Protein AF-A0A7S4IGB3-F1 (afdb_monomer)

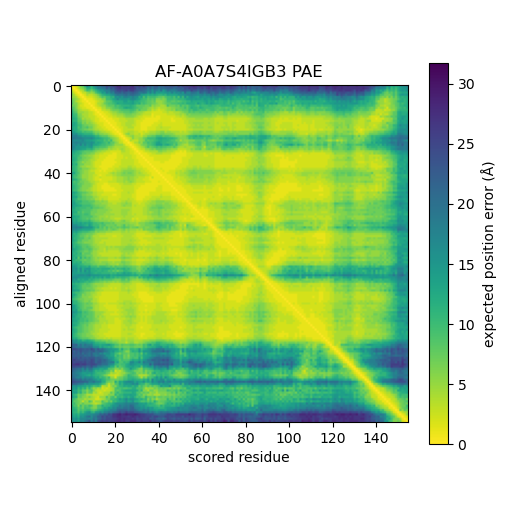Solvent-accessible surface area (backbone atoms only — not comparable to full-atom values): 8956 Å² total; per-residue (Å²): 135,89,78,86,82,80,51,76,89,63,42,51,54,38,29,28,40,34,38,34,33,35,59,85,70,53,78,73,78,63,48,39,39,34,43,33,45,23,76,33,47,96,52,44,68,34,19,36,45,33,48,33,40,61,79,25,86,40,68,70,65,38,73,73,56,77,48,52,59,25,80,97,40,53,93,52,44,48,76,48,77,44,78,50,80,48,101,89,49,72,29,18,30,26,36,29,32,40,61,34,85,55,81,79,79,76,59,39,50,60,51,47,29,70,51,20,44,51,50,44,74,78,41,78,52,59,66,95,76,39,57,45,42,75,73,42,69,81,41,83,43,79,45,76,46,69,89,79,66,49,98,83,70,58,118

Foldseek 3Di:
DDDPPDDLVQKWKWKWWKWWKWWPDWPDFTWIWMWIATCDTPLHLKIKIKTKGWFAQDQVVQVPDAFDFDPVQNVQKDWDKDWPDDPVDIMIMIMIMGIDSDGFDDFFPVSVCNTGVRSCVPGVDDRVPITIDTPDGIDIDMDIDHDDADPVRHD

Radius of gyration: 17.45 Å; Cα contacts (8 Å, |Δi|>4): 308; chains: 1; bounding box: 57×35×37 Å

Mean predicted aligned error: 7.9 Å

Secondary structure (DSSP, 8-state):
-------GGGPEEEEEEEEEEEES--SSSPPEEEEEEEEESTTTT-EEEEEEEEEESSHHHHHT---PPPGGGGGG-EEEEEEEEETTEEEEEEEEEEEESS-----BHHHHHHH-THHHHTT---GGG-BEEEEEEEEEEEEEE-----TT---

Structure (mmCIF, N/CA/C/O backbone):
data_AF-A0A7S4IGB3-F1
#
_entry.id   AF-A0A7S4IGB3-F1
#
loop_
_atom_site.group_PDB
_atom_site.id
_atom_site.type_symbol
_atom_site.label_atom_id
_atom_site.label_alt_id
_atom_site.label_comp_id
_atom_site.label_asym_id
_atom_site.label_entity_id
_atom_site.label_seq_id
_atom_site.pdbx_PDB_ins_code
_atom_site.Cartn_x
_atom_site.Cartn_y
_atom_site.Cartn_z
_atom_site.occupancy
_atom_site.B_iso_or_equiv
_atom_site.auth_seq_id
_atom_site.auth_comp_id
_atom_site.auth_asym_id
_atom_site.auth_atom_id
_atom_site.pdbx_PDB_model_num
ATOM 1 N N . ASP A 1 1 ? 35.517 10.811 -3.904 1.00 47.88 1 ASP A N 1
ATOM 2 C CA . ASP A 1 1 ? 34.320 11.414 -4.515 1.00 47.88 1 ASP A CA 1
ATOM 3 C C . ASP A 1 1 ? 33.560 10.373 -5.311 1.00 47.88 1 ASP A C 1
ATOM 5 O O . ASP A 1 1 ? 34.025 9.952 -6.362 1.00 47.88 1 ASP A O 1
ATOM 9 N N . TYR A 1 2 ? 32.433 9.899 -4.778 1.00 52.72 2 TYR A N 1
ATOM 10 C CA . TYR A 1 2 ? 31.533 9.010 -5.513 1.00 52.72 2 TYR A CA 1
ATOM 11 C C . TYR A 1 2 ? 30.583 9.876 -6.338 1.00 52.72 2 TYR A C 1
ATOM 13 O O . TYR A 1 2 ? 29.728 10.571 -5.787 1.00 52.72 2 TYR A O 1
ATOM 21 N N . HIS A 1 3 ? 30.749 9.869 -7.657 1.00 56.44 3 HIS A N 1
ATOM 22 C CA . HIS A 1 3 ? 29.820 10.533 -8.564 1.00 56.44 3 HIS A CA 1
ATOM 23 C C . HIS A 1 3 ? 28.732 9.541 -8.982 1.00 56.44 3 HIS A C 1
ATOM 25 O O . HIS A 1 3 ? 28.979 8.634 -9.773 1.00 56.44 3 HIS A O 1
ATOM 31 N N . PHE A 1 4 ? 27.514 9.728 -8.469 1.00 62.56 4 PHE A N 1
ATOM 32 C CA . PHE A 1 4 ? 26.323 9.045 -8.977 1.00 62.56 4 PHE A CA 1
ATOM 33 C C . PHE A 1 4 ? 25.964 9.622 -10.350 1.00 62.56 4 PHE A C 1
ATOM 35 O O . PHE A 1 4 ? 25.257 10.623 -10.446 1.00 62.56 4 PHE A O 1
ATOM 42 N N . ASN A 1 5 ? 26.478 9.015 -11.418 1.00 73.38 5 ASN A N 1
ATOM 43 C CA . ASN A 1 5 ? 26.132 9.397 -12.784 1.00 73.38 5 ASN A CA 1
ATOM 44 C C . ASN A 1 5 ? 24.960 8.537 -13.279 1.00 73.38 5 ASN A C 1
ATOM 46 O O . ASN A 1 5 ? 25.170 7.540 -13.961 1.00 73.38 5 ASN A O 1
ATOM 50 N N . ILE A 1 6 ? 23.739 8.890 -12.868 1.00 70.50 6 ILE A N 1
ATOM 51 C CA . ILE A 1 6 ? 22.507 8.210 -13.298 1.00 70.50 6 ILE A CA 1
ATOM 52 C C . ILE A 1 6 ? 22.089 8.781 -14.652 1.00 70.50 6 ILE A C 1
ATOM 54 O O . ILE A 1 6 ? 21.845 9.986 -14.765 1.00 70.50 6 ILE A O 1
ATOM 58 N N . LYS A 1 7 ? 21.970 7.929 -15.670 1.00 78.75 7 LYS A N 1
ATOM 59 C CA . LYS A 1 7 ? 21.478 8.314 -16.994 1.00 78.75 7 LYS A CA 1
ATOM 60 C C . LYS A 1 7 ? 20.007 7.926 -17.177 1.00 78.75 7 LYS A C 1
ATOM 62 O O . LYS A 1 7 ? 19.516 7.037 -16.484 1.00 78.75 7 LYS A O 1
ATOM 67 N N . PRO A 1 8 ? 19.292 8.529 -18.148 1.00 74.75 8 PRO A N 1
ATOM 68 C CA . PRO A 1 8 ? 17.913 8.145 -18.458 1.00 74.75 8 PRO A CA 1
ATOM 69 C C . PRO A 1 8 ? 17.744 6.656 -18.789 1.00 74.75 8 PRO A C 1
ATOM 71 O O . PRO A 1 8 ? 16.754 6.058 -18.389 1.00 74.75 8 PRO A O 1
ATOM 74 N N . GLU A 1 9 ? 18.720 6.050 -19.472 1.00 79.62 9 GLU A N 1
ATOM 75 C CA . GLU A 1 9 ? 18.732 4.614 -19.802 1.00 79.62 9 GLU A CA 1
ATOM 76 C C . GLU A 1 9 ? 18.818 3.691 -18.576 1.00 79.62 9 GLU A C 1
ATOM 78 O O . GLU A 1 9 ? 18.402 2.537 -18.653 1.00 79.62 9 GLU A O 1
ATOM 83 N N . ASP A 1 10 ? 19.284 4.208 -17.438 1.00 75.94 10 ASP A N 1
ATOM 84 C CA . ASP A 1 10 ? 19.310 3.480 -16.171 1.00 75.94 10 ASP A CA 1
ATOM 85 C C . ASP A 1 10 ? 17.963 3.568 -15.428 1.00 75.94 10 ASP A C 1
ATOM 87 O O . ASP A 1 10 ? 17.733 2.871 -14.435 1.00 75.94 10 ASP A O 1
ATOM 91 N N . MET A 1 11 ? 17.056 4.444 -15.874 1.00 79.88 11 MET A N 1
ATOM 92 C CA . MET A 1 11 ? 15.780 4.674 -15.211 1.00 79.88 11 MET A CA 1
ATOM 93 C C . MET A 1 11 ? 14.704 3.714 -15.710 1.00 79.88 11 MET A C 1
ATOM 95 O O . MET A 1 11 ? 14.467 3.545 -16.904 1.00 79.88 11 MET A O 1
ATOM 99 N N . VAL A 1 12 ? 13.962 3.149 -14.764 1.00 83.69 12 VAL A N 1
ATOM 100 C CA . VAL A 1 12 ? 12.707 2.453 -15.035 1.00 83.69 12 VAL A CA 1
ATOM 101 C C . VAL A 1 12 ? 11.565 3.451 -14.910 1.00 83.69 12 VAL A C 1
ATOM 103 O O . VAL A 1 12 ? 11.402 4.085 -13.863 1.00 83.69 12 VAL A O 1
ATOM 106 N N . GLU A 1 13 ? 10.775 3.566 -15.974 1.00 86.00 13 GLU A N 1
ATOM 107 C CA . GLU A 1 13 ? 9.604 4.436 -16.047 1.00 86.00 13 GLU A CA 1
ATOM 108 C C . GLU A 1 13 ? 8.301 3.664 -15.847 1.00 86.00 13 GLU A C 1
ATOM 110 O O .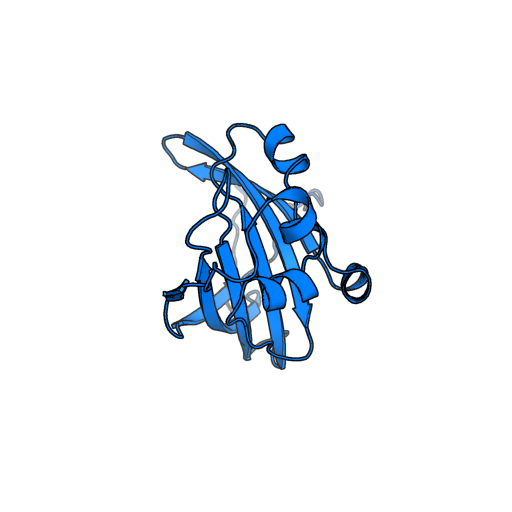 GLU A 1 13 ? 8.103 2.577 -16.401 1.00 86.00 13 GLU A O 1
ATOM 115 N N . GLU A 1 14 ? 7.373 4.268 -15.111 1.00 91.38 14 GLU A N 1
ATOM 116 C CA . GLU A 1 14 ? 6.026 3.746 -14.922 1.00 91.38 14 GLU A CA 1
ATOM 117 C C . GLU A 1 14 ? 4.980 4.857 -14.931 1.00 91.38 14 GLU A C 1
ATOM 119 O O . GLU A 1 14 ? 5.204 5.960 -14.423 1.00 91.38 14 GLU A O 1
ATOM 124 N N . GLY A 1 15 ? 3.811 4.523 -15.474 1.00 91.50 15 GLY A N 1
ATOM 125 C CA . GLY A 1 15 ? 2.621 5.365 -15.451 1.00 91.50 15 GLY A CA 1
ATOM 126 C C . GLY A 1 15 ? 1.486 4.646 -14.736 1.00 91.50 15 GLY A C 1
ATOM 127 O O . GLY A 1 15 ? 1.261 3.459 -14.984 1.00 91.50 15 GLY A O 1
ATOM 128 N N . TYR A 1 16 ? 0.780 5.340 -13.845 1.00 93.62 16 TYR A N 1
ATOM 129 C CA . TYR A 1 16 ? -0.355 4.759 -13.126 1.00 93.62 16 TYR A CA 1
ATOM 130 C C . TYR A 1 16 ? -1.422 5.784 -12.746 1.00 93.62 16 TYR A C 1
ATOM 132 O O . TYR A 1 16 ? -1.144 6.967 -12.542 1.00 93.62 16 TYR A O 1
ATOM 140 N N . HIS A 1 17 ? -2.646 5.292 -12.597 1.00 92.56 17 HIS A N 1
ATOM 141 C CA . HIS A 1 17 ? -3.774 6.016 -12.022 1.00 92.56 17 HIS A CA 1
ATOM 142 C C . HIS A 1 17 ? -3.799 5.781 -10.518 1.00 92.56 17 HIS A C 1
ATOM 144 O O . HIS A 1 17 ? -3.744 4.635 -10.076 1.00 92.56 17 HIS A O 1
ATOM 150 N N . ARG A 1 18 ? -3.831 6.848 -9.712 1.00 92.19 18 ARG A N 1
ATOM 151 C CA . ARG A 1 18 ? -3.820 6.733 -8.247 1.00 92.19 18 ARG A CA 1
ATOM 152 C C . ARG A 1 18 ? -5.124 7.194 -7.623 1.00 92.19 18 ARG A C 1
ATOM 154 O O . ARG A 1 18 ? -5.519 8.350 -7.773 1.00 92.19 18 ARG A O 1
ATOM 161 N N . TYR A 1 19 ? -5.670 6.350 -6.758 1.00 91.38 19 TYR A N 1
ATOM 162 C CA . TYR A 1 19 ? -6.822 6.656 -5.918 1.00 91.38 19 TYR A CA 1
ATOM 163 C C . TYR A 1 19 ? -6.427 6.545 -4.448 1.00 91.38 19 TYR A C 1
ATOM 165 O O . TYR A 1 19 ? -5.725 5.614 -4.055 1.00 91.38 19 TYR A O 1
ATOM 173 N N . SER A 1 20 ? -6.835 7.516 -3.631 1.00 91.44 20 SER A N 1
ATOM 174 C CA . SER A 1 20 ? -6.568 7.503 -2.188 1.00 91.44 20 SER A CA 1
ATOM 175 C C . SER A 1 20 ? -7.870 7.576 -1.419 1.00 91.44 20 SER A C 1
ATOM 177 O O . SER A 1 20 ? -8.785 8.318 -1.779 1.00 91.44 20 SER A O 1
ATOM 179 N N . TYR A 1 21 ? -7.915 6.828 -0.334 1.00 89.25 21 TYR A N 1
ATOM 180 C CA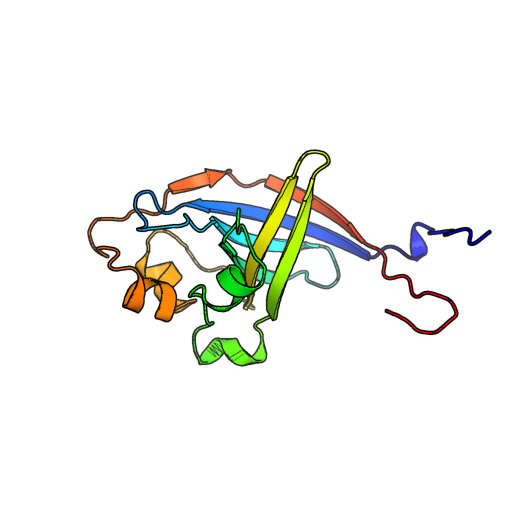 . TYR A 1 21 ? -9.100 6.575 0.450 1.00 89.25 21 TYR A CA 1
ATOM 181 C C . TYR A 1 21 ? -8.758 6.702 1.931 1.00 89.25 21 TYR A C 1
ATOM 183 O O . TYR A 1 21 ? -7.691 6.275 2.380 1.00 89.25 21 TYR A O 1
ATOM 191 N N . SER A 1 22 ? -9.681 7.275 2.694 1.00 83.69 22 SER A N 1
ATOM 192 C CA . SER A 1 22 ? -9.597 7.325 4.151 1.00 83.69 22 SER A CA 1
ATOM 193 C C . SER A 1 22 ? -10.869 6.807 4.774 1.00 83.69 22 SER A C 1
ATOM 195 O O . SER A 1 22 ? -11.967 7.045 4.267 1.00 83.69 22 SER A O 1
ATOM 197 N N . ILE A 1 23 ? -10.717 6.195 5.934 1.00 78.19 23 ILE A N 1
ATOM 198 C CA . ILE A 1 23 ? -11.843 5.778 6.754 1.00 78.19 23 ILE A CA 1
ATOM 199 C C . ILE A 1 23 ? -12.172 6.930 7.684 1.00 78.19 23 ILE A C 1
ATOM 201 O O . ILE A 1 23 ? -11.301 7.414 8.391 1.00 78.19 23 ILE A O 1
ATOM 205 N N . SER A 1 24 ? -13.417 7.399 7.660 1.00 68.94 24 SER A N 1
ATOM 206 C CA . SER A 1 24 ? -13.817 8.616 8.379 1.00 68.94 24 SER A CA 1
ATOM 207 C C . SER A 1 24 ? -13.768 8.467 9.904 1.00 68.94 24 SER A C 1
ATOM 209 O O . SER A 1 24 ? -13.638 9.463 10.611 1.00 68.94 24 SER A O 1
ATOM 211 N N . LYS A 1 25 ? -13.882 7.236 10.416 1.00 72.00 25 LYS A N 1
ATOM 212 C CA . LYS A 1 25 ? -13.812 6.912 11.844 1.00 72.00 25 LYS A CA 1
ATOM 213 C C . LYS A 1 25 ? -13.018 5.622 12.039 1.00 72.00 25 LYS A C 1
ATOM 215 O O . LYS A 1 25 ? -13.548 4.536 11.826 1.00 72.00 25 LYS A O 1
ATOM 220 N N . PHE A 1 26 ? -11.759 5.758 12.439 1.00 72.06 26 PHE A N 1
ATOM 221 C CA . PHE A 1 26 ? -10.895 4.649 12.835 1.00 72.06 26 PHE A CA 1
ATOM 222 C C . PHE A 1 26 ? -10.353 4.940 14.240 1.00 72.06 26 PHE A C 1
ATOM 224 O O . PHE A 1 26 ? -9.889 6.061 14.470 1.00 72.06 26 PHE A O 1
ATOM 231 N N . PRO A 1 27 ? -10.436 4.010 15.205 1.00 67.81 27 PRO A N 1
ATOM 232 C CA . PRO A 1 27 ? -9.822 4.233 16.503 1.00 67.81 27 PRO A CA 1
ATOM 233 C C . PRO A 1 27 ? -8.302 4.124 16.374 1.00 67.81 27 PRO A C 1
ATOM 235 O O . PRO A 1 27 ? -7.766 3.131 15.892 1.00 67.81 27 PRO A O 1
ATOM 238 N N . GLY A 1 28 ? -7.604 5.175 16.799 1.00 72.88 28 GLY A N 1
ATOM 239 C CA . GLY A 1 28 ? -6.148 5.259 16.710 1.00 72.88 28 GLY A CA 1
ATOM 240 C C . GLY A 1 28 ? -5.659 5.924 15.424 1.00 72.88 28 GLY A C 1
ATOM 241 O O . GLY A 1 28 ? -6.247 6.892 14.936 1.00 72.88 28 GLY A O 1
ATOM 242 N N . LYS A 1 29 ? -4.520 5.451 14.904 1.00 73.88 29 LYS A N 1
ATOM 243 C CA . LYS A 1 29 ? -3.855 6.070 13.750 1.00 73.88 29 LYS A CA 1
ATOM 244 C C . LYS A 1 29 ? -4.641 5.772 12.476 1.00 73.88 29 LYS A C 1
ATOM 246 O O . LYS A 1 29 ? -4.776 4.622 12.074 1.00 73.88 29 LYS A O 1
ATOM 251 N N . MET A 1 30 ? -5.151 6.827 11.842 1.00 79.50 30 MET A N 1
ATOM 252 C CA . MET A 1 30 ? -5.973 6.725 10.636 1.00 79.50 30 MET A CA 1
ATOM 253 C C . MET A 1 30 ? -5.143 6.166 9.472 1.00 79.50 30 MET A C 1
ATOM 255 O O . MET A 1 30 ? -4.167 6.806 9.058 1.00 79.50 30 MET A O 1
ATOM 259 N N . PRO A 1 31 ? -5.513 5.008 8.912 1.00 87.38 31 PRO A N 1
ATOM 260 C CA . PRO A 1 31 ? -4.827 4.469 7.755 1.00 87.38 31 PRO A CA 1
ATOM 261 C C . PRO A 1 31 ? -5.204 5.249 6.499 1.00 87.38 31 PRO A C 1
ATOM 263 O O . PRO A 1 31 ? -6.305 5.787 6.352 1.00 87.38 31 PRO A O 1
ATOM 266 N N . THR A 1 32 ? -4.283 5.253 5.547 1.00 89.88 32 THR A N 1
ATOM 267 C CA . THR A 1 32 ? -4.562 5.611 4.161 1.00 89.88 32 THR A CA 1
ATOM 268 C C . THR A 1 32 ? -4.594 4.337 3.338 1.00 89.88 32 THR A C 1
ATOM 270 O O . THR A 1 32 ? -3.605 3.603 3.316 1.00 89.88 32 THR A O 1
ATOM 273 N N . ILE A 1 33 ? -5.696 4.109 2.630 1.00 92.38 33 ILE A N 1
ATOM 274 C CA . ILE A 1 33 ? -5.760 3.082 1.592 1.00 92.38 33 ILE A CA 1
ATOM 275 C C . ILE A 1 33 ? -5.442 3.750 0.259 1.00 92.38 33 ILE A C 1
ATOM 277 O O . ILE A 1 33 ? -5.936 4.843 -0.037 1.00 92.38 33 ILE A O 1
ATOM 281 N N . ARG A 1 34 ? -4.588 3.128 -0.547 1.00 93.56 34 ARG A N 1
ATOM 282 C CA . ARG A 1 34 ? -4.208 3.661 -1.855 1.00 93.56 34 ARG A CA 1
ATOM 283 C C . ARG A 1 34 ? -4.255 2.569 -2.899 1.00 93.56 34 ARG A C 1
ATOM 285 O O . ARG A 1 34 ? -3.606 1.548 -2.740 1.00 93.56 34 ARG A O 1
ATOM 292 N N . LEU A 1 35 ? -4.954 2.843 -3.986 1.00 94.69 35 LEU A N 1
ATOM 293 C CA . LEU A 1 35 ? -5.010 1.983 -5.155 1.00 94.69 35 LEU A CA 1
ATOM 294 C C . LEU A 1 35 ? -4.181 2.616 -6.274 1.00 94.69 35 LEU A C 1
ATOM 296 O O . LEU A 1 35 ? -4.193 3.844 -6.437 1.00 94.69 35 LEU A O 1
ATOM 300 N N . ARG A 1 36 ? -3.418 1.796 -6.998 1.00 95.31 36 ARG A N 1
ATOM 301 C CA . ARG A 1 36 ? -2.666 2.216 -8.185 1.00 95.31 36 ARG A CA 1
ATOM 302 C C . ARG A 1 36 ? -2.888 1.231 -9.306 1.00 95.31 36 ARG A C 1
ATOM 304 O O . ARG A 1 36 ? -2.478 0.085 -9.161 1.00 95.31 36 ARG A O 1
ATOM 311 N N . ASP A 1 37 ? -3.442 1.716 -10.402 1.00 95.19 37 ASP A N 1
ATOM 312 C CA . ASP A 1 37 ? -3.617 0.942 -11.625 1.00 95.19 37 ASP A CA 1
ATOM 313 C C . ASP A 1 37 ? -2.517 1.324 -12.604 1.00 95.19 37 ASP A C 1
ATOM 315 O O . ASP A 1 37 ? -2.507 2.437 -13.142 1.00 95.19 37 ASP A O 1
ATOM 319 N N . PHE A 1 38 ? -1.549 0.428 -12.788 1.00 95.00 38 PHE A N 1
ATOM 320 C CA . PHE A 1 38 ? -0.408 0.674 -13.658 1.00 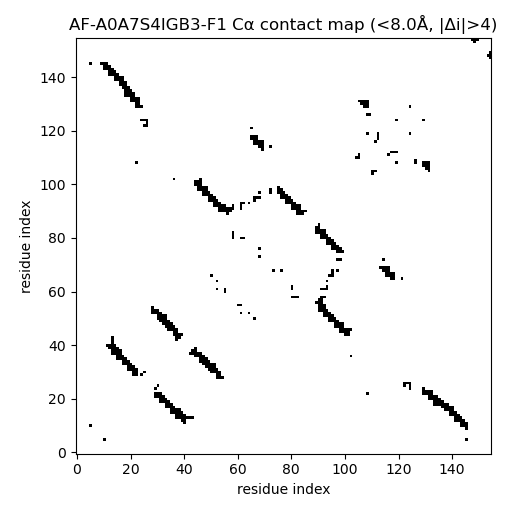95.00 38 PHE A CA 1
ATOM 321 C C . PHE A 1 38 ? -0.815 0.502 -15.120 1.00 95.00 38 PHE A C 1
ATOM 323 O O . PHE A 1 38 ? -1.154 -0.590 -15.574 1.00 95.00 38 PHE A O 1
ATOM 330 N N . SER A 1 39 ? -0.744 1.596 -15.875 1.00 94.12 39 SER A N 1
ATOM 331 C CA . SER A 1 39 ? -1.079 1.645 -17.300 1.00 94.12 39 SER A CA 1
ATOM 332 C C . SER A 1 39 ? 0.151 1.619 -18.209 1.00 94.12 39 SER A C 1
ATOM 334 O O . SER A 1 39 ? 0.023 1.379 -19.408 1.00 94.12 39 SER A O 1
ATOM 336 N N . ARG A 1 40 ? 1.354 1.840 -17.659 1.00 91.94 40 ARG A N 1
ATOM 337 C CA . ARG A 1 40 ? 2.626 1.817 -18.398 1.00 91.94 40 ARG A CA 1
ATOM 338 C C . ARG A 1 40 ? 3.778 1.316 -17.524 1.00 91.94 40 ARG A C 1
ATOM 340 O O . ARG A 1 40 ? 3.818 1.603 -16.330 1.00 91.94 40 ARG A O 1
ATOM 347 N N . GLY A 1 41 ? 4.756 0.667 -18.158 1.00 90.75 41 GLY A N 1
ATOM 348 C CA . GLY A 1 41 ? 6.005 0.215 -17.538 1.00 90.75 41 GLY A CA 1
ATOM 349 C C . GLY A 1 41 ? 6.006 -1.285 -17.251 1.00 90.75 41 GLY A C 1
ATOM 350 O O . GLY A 1 41 ? 5.125 -2.011 -17.704 1.00 90.75 41 GLY A O 1
ATOM 351 N N . HIS A 1 42 ? 6.992 -1.758 -16.489 1.00 89.94 42 HIS A N 1
ATOM 352 C CA . HIS A 1 42 ? 7.149 -3.189 -16.187 1.00 89.94 42 HIS A CA 1
ATOM 353 C C . HIS A 1 42 ? 5.997 -3.780 -15.356 1.00 89.94 42 HIS A C 1
ATOM 355 O O . HIS A 1 42 ? 5.792 -4.989 -15.379 1.00 89.94 42 HIS A O 1
ATOM 361 N N . ARG A 1 43 ? 5.235 -2.939 -14.642 1.00 92.56 43 ARG A N 1
ATOM 362 C CA . ARG A 1 43 ? 4.018 -3.329 -13.913 1.00 92.56 43 ARG A CA 1
ATOM 363 C C . ARG A 1 43 ? 2.722 -3.055 -14.673 1.00 92.56 43 ARG A C 1
ATOM 365 O O . ARG A 1 43 ? 1.662 -3.115 -14.065 1.00 92.56 43 ARG A O 1
ATOM 372 N N . ALA A 1 44 ? 2.765 -2.724 -15.965 1.00 94.00 44 ALA A N 1
ATOM 373 C CA . ALA A 1 44 ? 1.542 -2.480 -16.729 1.00 94.00 44 ALA A CA 1
ATOM 374 C C . ALA A 1 44 ? 0.571 -3.673 -16.623 1.00 94.00 44 ALA A C 1
ATOM 376 O O . ALA A 1 44 ? 0.974 -4.820 -16.804 1.00 94.00 44 ALA A O 1
ATOM 377 N N . GLY A 1 45 ? -0.697 -3.389 -16.318 1.00 94.62 45 GLY A N 1
ATOM 378 C CA . GLY A 1 45 ? -1.730 -4.404 -16.075 1.00 94.62 45 GLY A CA 1
ATOM 379 C C . GLY A 1 45 ? -1.813 -4.909 -14.630 1.00 94.62 45 GLY A C 1
ATOM 380 O O . GLY A 1 45 ? -2.718 -5.674 -14.323 1.00 94.62 45 GLY A O 1
ATOM 381 N N . ILE A 1 46 ? -0.918 -4.471 -13.740 1.00 96.75 46 ILE A N 1
ATOM 382 C CA . ILE A 1 46 ? -0.967 -4.788 -12.309 1.00 96.75 46 ILE A CA 1
ATOM 383 C C . ILE A 1 46 ? -1.668 -3.654 -11.562 1.00 96.75 46 ILE A C 1
ATOM 385 O O . ILE A 1 46 ? -1.402 -2.470 -11.795 1.00 96.75 46 ILE A O 1
ATOM 389 N N . THR A 1 47 ? -2.495 -4.020 -10.590 1.00 96.94 47 THR A N 1
ATOM 390 C CA . THR A 1 47 ? -3.015 -3.099 -9.584 1.00 96.94 47 THR A CA 1
ATOM 391 C C . THR A 1 47 ? -2.287 -3.312 -8.268 1.00 96.94 47 THR A C 1
ATOM 393 O O . THR A 1 47 ? -2.100 -4.438 -7.818 1.00 96.94 47 THR A O 1
ATOM 396 N N . THR A 1 48 ? -1.889 -2.234 -7.595 1.00 97.19 48 THR A N 1
ATOM 397 C CA . THR A 1 48 ? -1.419 -2.335 -6.207 1.00 97.19 48 THR A CA 1
ATOM 398 C C . THR A 1 48 ? -2.401 -1.700 -5.250 1.00 97.19 48 THR A C 1
ATOM 400 O O . THR A 1 48 ? -2.846 -0.577 -5.499 1.00 97.19 48 THR A O 1
ATOM 403 N N . VAL A 1 49 ? -2.652 -2.364 -4.123 1.00 96.62 49 VAL A N 1
ATOM 404 C CA . VAL A 1 49 ? -3.424 -1.803 -3.010 1.00 96.62 49 VAL A CA 1
ATOM 405 C C . VAL A 1 49 ? -2.519 -1.681 -1.792 1.00 96.62 49 VAL A C 1
ATOM 407 O O . VAL A 1 49 ? -2.024 -2.676 -1.269 1.00 96.62 49 VAL A O 1
ATOM 410 N N . ASP A 1 50 ? -2.270 -0.450 -1.354 1.00 95.31 50 ASP A N 1
ATOM 411 C CA . ASP A 1 50 ? -1.533 -0.147 -0.134 1.00 95.31 50 ASP A CA 1
ATOM 412 C C . ASP A 1 50 ? -2.495 0.099 1.035 1.00 95.31 50 ASP A C 1
ATOM 414 O O . ASP A 1 50 ? -3.409 0.917 0.915 1.00 95.31 50 ASP A O 1
ATOM 418 N N . LEU A 1 51 ? -2.200 -0.485 2.194 1.00 93.56 51 LEU A N 1
ATOM 419 C CA . LEU A 1 51 ? -2.681 -0.040 3.500 1.00 93.56 51 LEU A CA 1
ATOM 420 C C . LEU A 1 51 ? -1.503 0.600 4.242 1.00 93.56 51 LEU A C 1
ATOM 422 O O . LEU A 1 51 ? -0.541 -0.087 4.585 1.00 93.56 51 LEU A O 1
ATOM 426 N N . LYS A 1 52 ? -1.537 1.925 4.444 1.00 92.12 52 LYS A N 1
ATOM 427 C CA . LYS A 1 52 ? -0.427 2.680 5.048 1.00 92.12 52 LYS A CA 1
ATOM 428 C C . LYS A 1 52 ? -0.848 3.416 6.316 1.00 92.12 52 LYS A C 1
ATOM 430 O O . LYS A 1 52 ? -1.725 4.277 6.275 1.00 92.12 52 LYS A O 1
ATOM 435 N N . PHE A 1 53 ? -0.133 3.156 7.403 1.00 90.69 53 PHE A N 1
ATOM 436 C CA . PHE A 1 53 ? -0.187 3.902 8.657 1.00 90.69 53 PHE A CA 1
ATOM 437 C C . PHE A 1 53 ? 1.015 4.843 8.742 1.00 90.69 53 PHE A C 1
ATOM 439 O O . PHE A 1 53 ? 2.121 4.502 8.322 1.00 90.69 53 PHE A O 1
ATOM 446 N N . ARG A 1 54 ? 0.799 6.061 9.239 1.00 88.31 54 ARG A N 1
ATOM 447 C CA . ARG A 1 54 ? 1.808 7.132 9.291 1.00 88.31 54 ARG A CA 1
ATOM 448 C C . ARG A 1 54 ? 1.927 7.702 10.699 1.00 88.31 54 ARG A C 1
ATOM 450 O O . ARG A 1 54 ? 1.057 7.471 11.534 1.00 88.31 54 ARG A O 1
ATOM 457 N N . ASN A 1 55 ? 2.949 8.535 10.892 1.00 86.62 55 ASN A N 1
ATOM 458 C CA . ASN A 1 55 ? 3.175 9.335 12.096 1.00 86.62 55 ASN A CA 1
ATOM 459 C C . ASN A 1 55 ? 3.448 8.498 13.350 1.00 86.62 55 ASN A C 1
ATOM 461 O O . ASN A 1 55 ? 2.893 8.780 14.402 1.00 86.62 55 ASN A O 1
ATOM 465 N N . GLY A 1 56 ? 4.239 7.436 13.222 1.00 86.31 56 GLY A N 1
ATOM 466 C CA . GLY A 1 56 ? 4.745 6.628 14.334 1.00 86.31 56 GLY A CA 1
ATOM 467 C C . GLY A 1 56 ? 5.861 7.348 15.053 1.00 86.31 56 GLY A C 1
ATOM 468 O O . GLY A 1 56 ? 6.735 7.898 14.383 1.00 86.31 56 GLY A O 1
ATOM 469 N N . ASP A 1 57 ? 5.847 7.315 16.379 1.00 87.38 57 ASP A N 1
ATOM 470 C CA . ASP A 1 57 ? 6.900 7.953 17.171 1.00 87.38 57 ASP A CA 1
ATOM 471 C C . ASP A 1 57 ? 8.134 7.047 17.233 1.00 87.38 57 ASP A C 1
ATOM 473 O O . ASP A 1 57 ? 9.272 7.514 17.250 1.00 87.38 57 ASP A O 1
ATOM 477 N N . THR A 1 58 ? 7.920 5.727 17.191 1.00 89.31 58 THR A N 1
ATOM 478 C CA . THR A 1 58 ? 8.996 4.732 17.202 1.00 89.31 58 THR A CA 1
ATOM 479 C C . THR A 1 58 ? 8.811 3.673 16.119 1.00 89.31 58 THR A C 1
ATOM 481 O O . THR A 1 58 ? 7.701 3.396 15.662 1.00 89.31 58 THR A O 1
ATOM 484 N N . MET A 1 59 ? 9.919 3.043 15.726 1.00 90.06 59 MET A N 1
ATOM 485 C CA . MET A 1 59 ? 9.902 1.886 14.830 1.00 90.06 59 MET A CA 1
ATOM 486 C C . MET A 1 59 ? 9.126 0.710 15.438 1.00 90.06 59 MET A C 1
ATOM 488 O O . MET A 1 59 ? 8.353 0.064 14.739 1.00 90.06 59 MET A O 1
ATOM 492 N N . ALA A 1 60 ? 9.321 0.456 16.738 1.00 90.25 60 ALA A N 1
ATOM 493 C CA . ALA A 1 60 ? 8.669 -0.636 17.461 1.00 90.25 60 ALA A CA 1
ATOM 494 C C . ALA A 1 60 ? 7.142 -0.500 17.429 1.00 90.25 60 ALA A C 1
ATOM 496 O O . ALA A 1 60 ? 6.461 -1.446 17.055 1.00 90.25 60 ALA A O 1
ATOM 497 N N . GLU A 1 61 ? 6.619 0.706 17.679 1.00 88.00 61 GLU A N 1
ATOM 498 C CA . GLU A 1 61 ? 5.183 0.991 17.570 1.00 88.00 61 GLU A CA 1
ATOM 499 C C . GLU A 1 61 ? 4.621 0.592 16.197 1.00 88.00 61 GLU A C 1
ATOM 501 O O . GLU A 1 61 ? 3.522 0.057 16.102 1.00 88.00 61 GLU A O 1
ATOM 506 N N . MET A 1 62 ? 5.376 0.828 15.121 1.00 89.44 62 MET A N 1
ATOM 507 C CA . MET A 1 62 ? 4.937 0.501 13.766 1.00 89.44 62 MET A CA 1
ATOM 508 C C . MET A 1 62 ? 4.934 -1.008 13.484 1.00 89.44 62 MET A C 1
ATOM 510 O O . MET A 1 62 ? 4.116 -1.459 12.682 1.00 89.44 62 MET A O 1
ATOM 514 N N . PHE A 1 63 ? 5.776 -1.809 14.144 1.00 86.06 63 PHE A N 1
ATOM 515 C CA . PHE A 1 63 ? 5.771 -3.273 13.997 1.00 86.06 63 PHE A CA 1
ATOM 516 C C . PHE A 1 63 ? 4.540 -3.952 14.608 1.00 86.06 63 PHE A C 1
ATOM 518 O O . PHE A 1 63 ? 4.160 -5.025 14.139 1.00 86.06 63 PHE A O 1
ATOM 525 N N . ASP A 1 64 ? 3.870 -3.304 15.556 1.00 81.44 64 ASP A N 1
ATOM 526 C CA . ASP A 1 64 ? 2.685 -3.859 16.220 1.00 81.44 64 ASP A CA 1
ATOM 527 C C . ASP A 1 64 ? 1.365 -3.424 15.557 1.00 81.44 64 ASP A C 1
ATOM 529 O O . ASP A 1 64 ? 0.282 -3.849 15.958 1.00 81.44 64 ASP A O 1
ATOM 533 N N . ILE A 1 65 ? 1.423 -2.574 14.524 1.00 79.56 65 ILE A N 1
ATOM 534 C CA . ILE A 1 65 ? 0.224 -2.109 13.818 1.00 79.56 65 ILE A CA 1
ATOM 535 C C . ILE 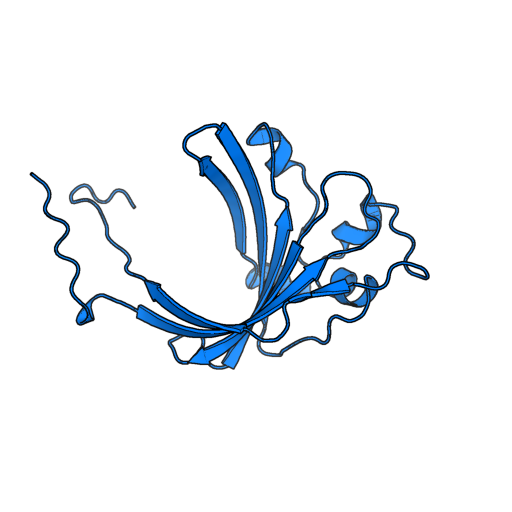A 1 65 ? -0.369 -3.210 12.930 1.00 79.56 65 ILE A C 1
ATOM 537 O O . ILE A 1 65 ? 0.321 -3.810 12.105 1.00 79.56 65 ILE A O 1
ATOM 541 N N . ILE A 1 66 ? -1.687 -3.382 13.043 1.00 80.56 66 ILE A N 1
ATOM 542 C CA . ILE A 1 66 ? -2.505 -4.284 12.226 1.00 80.56 66 ILE A CA 1
ATOM 543 C C . ILE A 1 66 ? -2.446 -3.939 10.733 1.00 80.56 66 ILE A C 1
ATOM 545 O O . ILE A 1 66 ? -2.352 -2.778 10.337 1.00 80.56 66 ILE A O 1
ATOM 549 N N . GLY A 1 67 ? -2.563 -4.949 9.878 1.00 81.50 67 GLY A N 1
ATOM 550 C CA . GLY A 1 67 ? -2.542 -4.745 8.426 1.00 81.50 67 GLY A CA 1
ATOM 551 C C . GLY A 1 67 ? -1.990 -5.924 7.645 1.00 81.50 67 GLY A C 1
ATOM 552 O O . GLY A 1 67 ? -1.439 -5.726 6.559 1.00 81.50 67 GLY A O 1
ATOM 553 N N . THR A 1 68 ? -2.093 -7.128 8.204 1.00 89.06 68 THR A N 1
ATOM 554 C CA . THR A 1 68 ? -1.692 -8.358 7.530 1.00 89.06 68 THR A CA 1
ATOM 555 C C . THR A 1 68 ? -2.574 -8.574 6.293 1.00 89.06 68 THR A C 1
ATOM 557 O O . THR A 1 68 ? -3.789 -8.354 6.363 1.00 89.06 68 THR A O 1
ATOM 560 N N . PRO A 1 69 ? -1.985 -8.961 5.147 1.00 93.94 69 PRO A N 1
ATOM 561 C CA . PRO A 1 69 ? -2.736 -9.390 3.970 1.00 93.94 69 PRO A CA 1
ATOM 562 C C . PRO A 1 69 ? -3.718 -10.519 4.292 1.00 93.94 69 PRO A C 1
ATOM 564 O O . PRO A 1 69 ? -3.452 -11.341 5.168 1.00 93.94 69 PRO A O 1
ATOM 567 N N . ALA A 1 70 ? -4.812 -10.615 3.538 1.00 93.69 70 ALA A N 1
ATOM 568 C CA . ALA A 1 70 ? -5.600 -11.843 3.506 1.00 93.69 70 ALA A CA 1
ATOM 569 C C . ALA A 1 70 ? -4.736 -13.024 3.029 1.00 93.69 70 ALA A C 1
ATOM 571 O O . ALA A 1 70 ? -3.800 -12.834 2.249 1.00 93.69 70 ALA A O 1
ATOM 572 N N . GLU A 1 71 ? -5.060 -14.234 3.490 1.00 95.00 71 GLU A N 1
ATOM 573 C CA . GLU A 1 71 ? -4.257 -15.447 3.276 1.00 95.00 71 GLU A CA 1
ATOM 574 C C . GLU A 1 71 ? -3.917 -15.673 1.797 1.00 95.00 71 GLU A C 1
ATOM 576 O O . GLU A 1 71 ? -2.761 -15.906 1.450 1.00 95.00 71 GLU A O 1
ATOM 581 N N . GLN A 1 72 ? -4.893 -15.474 0.908 1.00 94.69 72 GLN A N 1
ATOM 582 C CA . GLN A 1 72 ? -4.724 -15.637 -0.535 1.00 94.69 72 GLN A CA 1
ATOM 583 C C . GLN A 1 72 ? -3.767 -14.625 -1.194 1.00 94.69 72 GLN A C 1
ATOM 585 O O . GLN A 1 72 ? -3.420 -14.792 -2.359 1.00 94.69 72 GLN A O 1
ATOM 590 N N . TYR A 1 73 ? -3.349 -13.573 -0.484 1.00 95.31 73 TYR A N 1
ATOM 591 C CA . TYR A 1 73 ? -2.438 -12.546 -0.998 1.00 95.31 73 TYR A CA 1
ATOM 592 C C . TYR A 1 73 ? -1.058 -12.564 -0.339 1.00 95.31 73 TYR A C 1
ATOM 594 O O . TYR A 1 73 ? -0.220 -11.743 -0.715 1.00 95.31 73 TYR A O 1
ATOM 602 N N . LEU A 1 74 ? -0.793 -13.473 0.608 1.00 93.31 74 LEU A N 1
ATOM 603 C CA . LEU A 1 74 ? 0.470 -13.510 1.356 1.00 93.31 74 LEU A CA 1
ATOM 604 C C . LEU A 1 74 ? 1.701 -13.586 0.441 1.00 93.31 74 LEU A C 1
ATOM 606 O O . LEU A 1 74 ? 2.656 -12.844 0.660 1.00 93.31 74 LEU A O 1
ATOM 610 N N . ASP A 1 75 ? 1.639 -14.386 -0.626 1.00 93.12 75 ASP A N 1
ATOM 611 C CA . ASP A 1 75 ? 2.761 -14.595 -1.557 1.00 93.12 75 ASP A CA 1
ATOM 612 C C . ASP A 1 75 ? 3.049 -13.392 -2.463 1.00 93.12 75 ASP A C 1
ATOM 614 O O . ASP A 1 75 ? 4.134 -13.263 -3.030 1.00 93.12 75 ASP A O 1
ATOM 618 N N . THR A 1 76 ? 2.075 -12.497 -2.610 1.00 91.81 76 THR A N 1
ATOM 619 C CA . THR A 1 76 ? 2.200 -11.300 -3.455 1.00 91.81 76 THR A CA 1
ATOM 620 C C . THR A 1 76 ? 2.424 -10.041 -2.636 1.00 91.81 76 THR A C 1
ATOM 622 O O . THR A 1 76 ? 2.719 -8.987 -3.193 1.00 91.81 76 THR A O 1
ATOM 625 N N . ALA A 1 77 ? 2.273 -10.113 -1.316 1.00 94.81 77 ALA A N 1
ATOM 626 C CA . ALA A 1 77 ? 2.293 -8.945 -0.467 1.00 94.81 77 ALA A CA 1
ATOM 627 C C . ALA A 1 77 ? 3.712 -8.529 -0.076 1.00 94.81 77 ALA A C 1
ATOM 629 O O . ALA A 1 77 ? 4.576 -9.343 0.236 1.00 94.81 77 ALA A O 1
ATOM 630 N N . VAL A 1 78 ? 3.926 -7.220 0.011 1.00 95.19 78 VAL A N 1
ATOM 631 C CA . VAL A 1 78 ? 5.137 -6.631 0.584 1.00 95.19 78 VAL A CA 1
ATOM 632 C C . VAL A 1 78 ? 4.755 -5.833 1.818 1.00 95.19 78 VAL A C 1
ATOM 634 O O . VAL A 1 78 ? 3.969 -4.887 1.739 1.00 95.19 78 VAL A O 1
A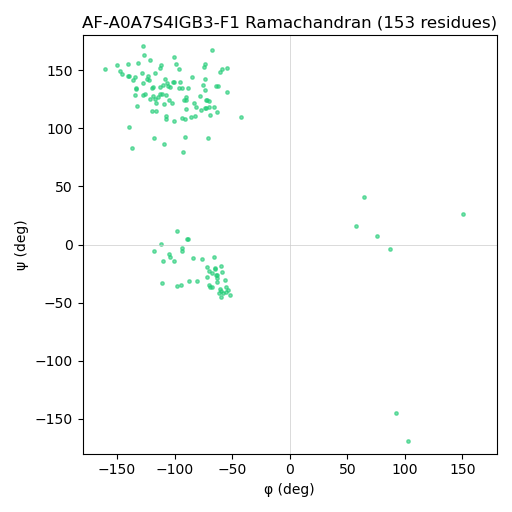TOM 637 N N . GLN A 1 79 ? 5.344 -6.188 2.955 1.00 93.06 79 GLN A N 1
ATOM 638 C CA . GLN A 1 79 ? 5.227 -5.441 4.204 1.00 93.06 79 GLN A CA 1
ATOM 639 C C . GLN A 1 79 ? 6.522 -4.684 4.476 1.00 93.06 79 GLN A C 1
ATOM 641 O O . GLN A 1 79 ? 7.613 -5.222 4.301 1.00 93.06 79 GLN A O 1
ATOM 646 N N . LYS A 1 80 ? 6.406 -3.425 4.896 1.00 92.69 80 LYS A N 1
ATOM 647 C CA . LYS A 1 80 ? 7.558 -2.585 5.222 1.00 92.69 80 LYS A CA 1
ATOM 648 C C . LYS A 1 80 ? 7.269 -1.627 6.366 1.00 92.69 80 LYS A C 1
ATOM 650 O O . LYS A 1 80 ? 6.162 -1.096 6.483 1.00 92.69 80 LYS A O 1
ATOM 655 N N . VAL A 1 81 ? 8.307 -1.366 7.150 1.00 92.62 81 VAL A N 1
ATOM 656 C CA . VAL A 1 81 ? 8.375 -0.270 8.116 1.00 92.62 81 VAL A CA 1
ATOM 657 C C . VAL A 1 81 ? 9.454 0.689 7.626 1.00 92.62 81 VAL A C 1
ATOM 659 O O . VAL A 1 81 ? 10.563 0.270 7.311 1.00 92.62 81 VAL A O 1
ATOM 662 N N . GLU A 1 82 ? 9.109 1.964 7.494 1.00 92.25 82 GLU A N 1
ATOM 663 C CA . GLU A 1 82 ? 9.974 2.997 6.923 1.00 92.25 82 GLU A CA 1
ATOM 664 C C . GLU A 1 82 ? 10.084 4.177 7.883 1.00 92.25 82 GLU A C 1
ATOM 666 O O . GLU A 1 82 ? 9.076 4.616 8.446 1.00 92.25 82 GLU A O 1
ATOM 671 N N . GLN A 1 83 ? 11.290 4.725 8.005 1.00 91.69 83 GLN A N 1
ATOM 672 C CA . GLN A 1 83 ? 11.531 6.016 8.636 1.00 91.69 83 GLN A CA 1
ATOM 673 C C . GLN A 1 83 ? 11.234 7.130 7.618 1.00 91.69 83 GLN A C 1
ATOM 675 O O . GLN A 1 83 ? 11.852 7.198 6.558 1.00 91.69 83 GLN A O 1
ATOM 680 N N . ASP A 1 84 ? 10.264 7.987 7.923 1.00 82.38 84 ASP A N 1
ATOM 681 C CA . ASP A 1 84 ? 9.936 9.201 7.177 1.00 82.38 84 ASP A CA 1
ATOM 682 C C . ASP A 1 84 ? 10.755 10.346 7.794 1.00 82.38 84 ASP A C 1
ATOM 684 O O . ASP A 1 84 ? 10.392 10.913 8.830 1.00 82.38 84 ASP A O 1
ATOM 688 N N . VAL A 1 85 ? 11.940 10.588 7.226 1.00 78.50 85 VAL A N 1
ATOM 689 C CA . VAL A 1 85 ? 12.870 11.617 7.705 1.00 78.50 85 VAL A CA 1
ATOM 690 C C . VAL A 1 85 ? 12.442 12.962 7.131 1.00 78.50 85 VAL A C 1
ATOM 692 O O . VAL A 1 85 ? 12.581 13.212 5.934 1.00 78.50 85 VAL A O 1
ATOM 695 N N . HIS A 1 86 ? 11.944 13.840 7.995 1.00 78.00 86 HIS A N 1
ATOM 696 C CA . HIS A 1 86 ? 11.657 15.228 7.668 1.00 78.00 86 HIS A CA 1
ATOM 697 C C . HIS A 1 86 ? 12.626 16.144 8.432 1.00 78.00 86 HIS A C 1
ATOM 699 O O . HIS A 1 86 ? 13.175 15.777 9.468 1.00 78.00 86 HIS A O 1
ATOM 705 N N . ALA A 1 87 ? 12.880 17.350 7.916 1.00 80.31 87 ALA A N 1
ATOM 706 C CA . ALA A 1 87 ? 13.926 18.234 8.445 1.00 80.31 87 ALA A CA 1
ATOM 707 C C . ALA A 1 87 ? 13.738 18.609 9.929 1.00 80.31 87 ALA A C 1
ATOM 709 O O . ALA A 1 87 ? 14.699 18.974 10.602 1.00 80.31 87 ALA A O 1
ATOM 710 N N . CYS A 1 88 ? 12.503 18.542 10.427 1.00 80.62 88 CYS A N 1
ATOM 711 C CA . CYS A 1 88 ? 12.145 18.957 11.782 1.00 80.62 88 CYS A CA 1
ATOM 712 C C . CYS A 1 88 ? 11.787 17.791 12.710 1.00 80.62 88 CYS A C 1
ATOM 714 O O . CYS A 1 88 ? 11.686 17.998 13.916 1.00 80.62 88 CYS A O 1
ATOM 716 N N . ASP A 1 89 ? 11.558 16.596 12.172 1.00 82.38 89 ASP A N 1
ATOM 717 C CA . ASP A 1 89 ? 11.100 15.445 12.934 1.00 82.38 89 ASP A CA 1
ATOM 718 C C . ASP A 1 89 ? 11.374 14.124 12.212 1.00 82.38 89 ASP A C 1
ATOM 720 O O . ASP A 1 89 ? 11.406 14.016 10.987 1.00 82.38 89 ASP A O 1
ATOM 724 N N . VAL A 1 90 ? 11.564 13.090 13.021 1.00 85.31 90 VAL A N 1
ATOM 725 C CA . VAL A 1 90 ? 11.665 11.710 12.565 1.00 85.31 90 VAL A CA 1
ATOM 726 C C . VAL A 1 90 ? 10.338 11.045 12.866 1.00 85.31 90 VAL A C 1
ATOM 728 O O . VAL A 1 90 ? 9.926 10.987 14.023 1.00 85.31 90 VAL A O 1
ATOM 731 N N . ARG A 1 91 ? 9.681 10.519 11.834 1.00 90.38 91 ARG A N 1
ATOM 732 C CA . ARG A 1 91 ? 8.467 9.718 11.994 1.00 90.38 91 ARG A CA 1
ATOM 733 C C . ARG A 1 91 ? 8.671 8.340 11.408 1.00 90.38 91 ARG A C 1
ATOM 735 O O . ARG A 1 91 ? 9.512 8.133 10.543 1.00 90.38 91 ARG A O 1
ATOM 742 N N . TRP A 1 92 ? 7.857 7.399 11.848 1.00 92.81 92 TRP A N 1
ATOM 743 C CA . TRP A 1 92 ? 7.818 6.053 11.300 1.00 92.81 92 TRP A CA 1
ATOM 744 C C . TRP A 1 92 ? 6.493 5.805 10.583 1.00 92.81 92 TRP A C 1
ATOM 746 O O . TRP A 1 92 ? 5.460 6.416 10.879 1.00 92.81 92 TRP A O 1
ATOM 756 N N . SER A 1 93 ? 6.520 4.923 9.593 1.00 91.94 93 SER A N 1
ATOM 757 C CA . SER A 1 93 ? 5.332 4.496 8.865 1.00 91.94 93 SER A CA 1
ATOM 758 C C . SER A 1 93 ? 5.378 3.001 8.594 1.00 91.94 93 SER A C 1
ATOM 760 O O . SER A 1 93 ? 6.443 2.456 8.321 1.00 91.94 93 SER A O 1
ATOM 762 N N . ARG A 1 94 ? 4.216 2.350 8.628 1.00 92.69 94 ARG A N 1
ATOM 763 C CA . ARG A 1 94 ? 4.042 0.958 8.209 1.00 92.69 94 ARG A CA 1
ATOM 764 C C . ARG A 1 94 ? 3.186 0.908 6.963 1.00 92.69 94 ARG A C 1
ATOM 766 O O . ARG A 1 94 ? 2.164 1.588 6.883 1.00 92.69 94 ARG A O 1
ATOM 773 N N . GLY A 1 95 ? 3.596 0.101 5.996 1.00 93.75 95 GLY A N 1
ATOM 774 C CA . GLY A 1 95 ? 2.822 -0.162 4.796 1.00 93.75 95 GLY A CA 1
ATOM 775 C C . GLY A 1 95 ? 2.765 -1.644 4.481 1.00 93.75 95 GLY A C 1
ATOM 776 O O . GLY A 1 95 ? 3.802 -2.300 4.434 1.00 93.75 95 GLY A O 1
ATOM 777 N N . THR A 1 96 ? 1.568 -2.124 4.177 1.00 95.31 96 THR A N 1
ATOM 778 C CA . THR A 1 96 ? 1.357 -3.392 3.481 1.00 95.31 96 THR A CA 1
ATOM 779 C C . THR A 1 96 ? 0.901 -3.073 2.067 1.00 95.31 96 THR A C 1
ATOM 781 O O . THR A 1 96 ? -0.023 -2.281 1.888 1.00 95.31 96 THR A O 1
ATOM 784 N N . ARG A 1 97 ? 1.546 -3.651 1.054 1.00 96.81 97 ARG A N 1
ATOM 785 C CA . ARG A 1 97 ? 1.156 -3.525 -0.352 1.00 96.81 97 ARG A CA 1
ATOM 786 C C . ARG A 1 97 ? 0.819 -4.891 -0.917 1.00 96.81 97 ARG A C 1
ATOM 788 O O . ARG A 1 97 ? 1.660 -5.777 -0.862 1.00 96.81 97 ARG A O 1
ATOM 795 N N . LEU A 1 98 ? -0.357 -5.010 -1.516 1.00 97.19 98 LEU A N 1
ATOM 796 C CA . LEU A 1 98 ? -0.749 -6.158 -2.327 1.00 97.19 98 LEU A CA 1
ATOM 797 C C . LEU A 1 98 ? -0.499 -5.857 -3.802 1.00 97.19 98 LEU A C 1
ATOM 799 O O . LEU A 1 98 ? -0.576 -4.693 -4.211 1.00 97.19 98 LEU A O 1
ATOM 803 N N . PHE A 1 99 ? -0.226 -6.899 -4.578 1.00 96.69 99 PHE A N 1
ATOM 804 C CA . PHE A 1 99 ? -0.084 -6.843 -6.027 1.00 96.69 99 PHE A CA 1
ATOM 805 C C . PHE A 1 99 ? -1.144 -7.767 -6.620 1.00 96.69 99 PHE A C 1
ATOM 807 O O . PHE A 1 99 ? -1.129 -8.967 -6.375 1.00 96.69 99 PHE A O 1
ATOM 814 N N . LEU A 1 100 ? -2.089 -7.176 -7.339 1.00 96.44 100 LEU A N 1
ATOM 815 C CA . LEU A 1 100 ? -3.281 -7.823 -7.866 1.00 96.44 100 LEU A CA 1
ATOM 816 C C . LEU A 1 100 ? -3.247 -7.773 -9.394 1.00 96.44 100 LEU A C 1
ATOM 818 O O . LEU A 1 100 ? -2.756 -6.810 -9.985 1.00 96.44 100 LEU A O 1
ATOM 822 N N . ASP A 1 101 ? -3.811 -8.790 -10.028 1.00 94.50 101 ASP A N 1
ATOM 823 C CA . ASP A 1 101 ? -4.058 -8.857 -11.472 1.00 94.50 101 ASP A CA 1
ATOM 824 C C . ASP A 1 101 ? -5.417 -8.248 -11.871 1.00 94.50 101 ASP A C 1
ATOM 826 O O . ASP A 1 101 ? -5.807 -8.279 -13.038 1.00 94.50 101 ASP A O 1
ATOM 830 N N . TYR A 1 102 ? -6.133 -7.660 -10.909 1.00 94.56 102 TYR A N 1
ATOM 831 C CA . TYR A 1 102 ? -7.398 -6.963 -11.105 1.00 94.56 102 TYR A CA 1
ATOM 832 C C . TYR A 1 102 ? -7.473 -5.692 -10.247 1.00 94.56 102 TYR A C 1
ATOM 834 O O . TYR A 1 102 ? -6.845 -5.602 -9.190 1.00 94.56 102 TYR A O 1
ATOM 842 N N . SER A 1 103 ? -8.292 -4.725 -10.673 1.00 94.00 103 SER A N 1
ATOM 843 C CA . SER A 1 103 ? -8.562 -3.503 -9.905 1.00 94.00 103 SER A CA 1
ATOM 844 C C . SER A 1 103 ? -9.816 -3.683 -9.036 1.00 94.00 103 SER A C 1
ATOM 846 O O . SER A 1 103 ? -10.919 -3.782 -9.583 1.00 94.00 103 SER A O 1
ATOM 848 N N . PRO A 1 104 ? -9.694 -3.790 -7.696 1.00 93.31 104 PRO A N 1
ATOM 849 C CA . PRO A 1 104 ? -10.850 -3.952 -6.822 1.00 93.31 104 PRO A CA 1
ATOM 850 C C . PRO A 1 104 ? -11.646 -2.650 -6.695 1.00 93.31 104 PRO A C 1
ATOM 852 O O . PRO A 1 104 ? -11.082 -1.563 -6.548 1.00 93.31 104 PRO A O 1
ATOM 855 N N . ALA A 1 105 ? -12.971 -2.767 -6.639 1.00 88.88 105 ALA A N 1
ATOM 856 C CA . ALA A 1 105 ? -13.817 -1.677 -6.169 1.00 88.88 105 ALA A CA 1
ATOM 857 C C . ALA A 1 105 ? -13.645 -1.524 -4.648 1.00 88.88 105 ALA A C 1
ATOM 859 O O . ALA A 1 105 ? -13.811 -2.485 -3.904 1.00 88.88 105 ALA A O 1
ATOM 860 N N . ILE A 1 106 ? -13.286 -0.320 -4.195 1.00 88.56 106 ILE A N 1
ATOM 861 C CA . ILE A 1 106 ? -13.128 0.013 -2.772 1.00 88.56 106 ILE A CA 1
ATOM 862 C C . ILE A 1 106 ? -14.141 1.101 -2.424 1.00 88.56 106 ILE A C 1
ATOM 864 O O . ILE A 1 106 ? -13.871 2.297 -2.587 1.00 88.56 106 ILE A O 1
ATOM 868 N N . GLU A 1 107 ? -15.321 0.686 -1.976 1.00 83.25 107 GLU A N 1
ATOM 869 C CA . GLU A 1 107 ? -16.434 1.581 -1.636 1.00 83.25 107 GLU A CA 1
ATOM 870 C C . GLU A 1 107 ? -16.695 1.589 -0.128 1.00 83.25 107 GLU A C 1
ATOM 872 O O . GLU A 1 107 ? -17.030 2.616 0.477 1.00 83.25 107 GLU A O 1
ATOM 877 N N . THR A 1 108 ? -16.472 0.440 0.499 1.00 83.88 108 THR A N 1
ATOM 878 C CA . THR A 1 108 ? -16.783 0.169 1.891 1.00 83.88 108 THR A CA 1
ATOM 879 C C . THR A 1 108 ? -15.572 -0.359 2.641 1.00 83.88 108 THR A C 1
ATOM 881 O O . THR A 1 108 ? -14.577 -0.825 2.085 1.00 83.88 108 THR A O 1
ATOM 884 N N . VAL A 1 109 ? -15.666 -0.288 3.963 1.00 83.12 109 VAL A N 1
ATOM 885 C CA . VAL A 1 109 ? -14.683 -0.890 4.858 1.00 83.12 109 VAL A CA 1
ATOM 886 C C . VAL A 1 109 ? -14.643 -2.418 4.713 1.00 83.12 109 VAL A C 1
ATOM 888 O O . VAL A 1 109 ? -13.575 -2.999 4.894 1.00 83.12 109 VAL A O 1
ATOM 891 N N . ASP A 1 110 ? -15.755 -3.060 4.342 1.00 85.19 110 ASP A N 1
ATOM 892 C CA . ASP A 1 110 ? -15.786 -4.504 4.091 1.00 85.19 110 ASP A CA 1
ATOM 893 C C . ASP A 1 110 ? -14.968 -4.885 2.851 1.00 85.19 110 ASP A C 1
ATOM 895 O O . ASP A 1 110 ? -14.239 -5.873 2.902 1.00 85.19 110 ASP A O 1
ATOM 899 N N . ASP A 1 111 ? -14.965 -4.062 1.797 1.00 89.00 111 ASP A N 1
ATOM 900 C CA . ASP A 1 111 ? -14.116 -4.302 0.617 1.00 89.00 111 ASP A CA 1
ATOM 901 C C . ASP A 1 111 ? -12.627 -4.310 0.992 1.00 89.00 111 ASP A C 1
ATOM 903 O O . ASP A 1 111 ? -11.844 -5.131 0.518 1.00 89.00 111 ASP A O 1
ATOM 907 N N . VAL A 1 112 ? -12.230 -3.423 1.910 1.00 89.50 112 VAL A N 1
ATOM 908 C CA . VAL A 1 112 ? -10.862 -3.394 2.450 1.00 89.50 112 VAL A CA 1
ATOM 909 C C . VAL A 1 112 ? -10.596 -4.605 3.342 1.00 89.50 112 VAL A C 1
ATOM 911 O O . VAL A 1 112 ? -9.487 -5.133 3.328 1.00 89.50 112 VAL A O 1
ATOM 914 N N . ALA A 1 113 ? -11.595 -5.083 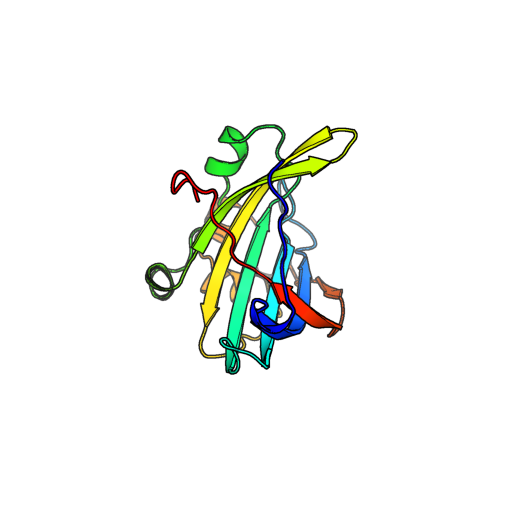4.085 1.00 88.44 113 ALA A N 1
ATOM 915 C CA . ALA A 1 113 ? -11.484 -6.264 4.940 1.00 88.44 113 ALA A CA 1
ATOM 916 C C . ALA A 1 113 ? -11.206 -7.548 4.149 1.00 88.44 113 ALA A C 1
ATOM 918 O O . ALA A 1 113 ? -10.513 -8.434 4.644 1.00 88.44 113 ALA A O 1
ATOM 919 N N . LEU A 1 114 ? -11.715 -7.641 2.916 1.00 91.81 114 LEU A N 1
ATOM 920 C CA . LEU A 1 114 ? -11.418 -8.756 2.010 1.00 91.81 114 LEU A CA 1
ATOM 921 C C . LEU A 1 114 ? -9.931 -8.815 1.628 1.00 91.81 114 LEU A C 1
ATOM 923 O O . LEU A 1 114 ? -9.418 -9.886 1.311 1.00 91.81 114 LEU A O 1
ATOM 927 N N . LEU A 1 115 ? -9.246 -7.669 1.660 1.00 93.88 115 LEU A N 1
ATOM 928 C CA . LEU A 1 115 ? -7.822 -7.534 1.351 1.00 93.88 115 LEU A CA 1
ATOM 929 C C . LEU A 1 115 ? -6.943 -7.596 2.610 1.00 93.88 115 LEU A C 1
ATOM 931 O O . LEU A 1 115 ? -5.837 -8.131 2.561 1.00 93.88 115 LEU A O 1
ATOM 935 N N . PHE A 1 116 ? -7.436 -7.064 3.730 1.00 92.31 116 PHE A N 1
ATOM 936 C CA . PHE A 1 116 ? -6.732 -6.959 5.009 1.00 92.31 116 PHE A CA 1
ATOM 937 C C . PHE A 1 116 ? -7.683 -7.348 6.160 1.00 92.31 116 PHE A C 1
ATOM 939 O O . PHE A 1 116 ? -8.295 -6.479 6.774 1.00 92.31 116 PHE A O 1
ATOM 946 N N . PRO A 1 117 ? -7.865 -8.635 6.484 1.00 88.88 117 PRO A N 1
ATOM 947 C CA . PRO A 1 117 ? -8.930 -9.071 7.395 1.00 88.88 117 PRO A CA 1
ATOM 948 C C . PRO A 1 117 ? -8.718 -8.636 8.854 1.00 88.88 117 PRO A C 1
ATOM 950 O O . PRO A 1 117 ? -9.673 -8.256 9.540 1.00 88.88 117 PRO A O 1
ATOM 953 N N . GLU A 1 118 ? -7.470 -8.620 9.329 1.00 82.88 118 GLU A N 1
ATOM 954 C CA . GLU A 1 118 ? -7.128 -8.157 10.687 1.00 82.88 118 GLU A CA 1
ATOM 955 C C . GLU A 1 118 ? -7.455 -6.680 10.898 1.00 82.88 118 GLU A C 1
ATOM 957 O O . GLU A 1 118 ? -7.776 -6.253 12.007 1.00 82.88 118 GLU A O 1
ATOM 962 N N . PHE A 1 119 ? -7.461 -5.912 9.808 1.00 76.50 119 PHE A N 1
ATOM 963 C CA . PHE A 1 119 ? -7.762 -4.493 9.821 1.00 76.50 119 PHE A CA 1
ATOM 964 C C . PHE A 1 119 ? -9.134 -4.185 10.438 1.00 76.50 119 PHE A C 1
ATOM 966 O O . PHE A 1 119 ? -9.298 -3.131 11.049 1.00 76.50 119 PHE A O 1
ATOM 973 N N . ILE A 1 120 ? -10.116 -5.089 10.315 1.00 73.06 120 ILE A N 1
ATOM 974 C CA . ILE A 1 120 ? -11.460 -4.909 10.894 1.00 73.06 120 ILE A CA 1
ATOM 975 C C . ILE A 1 120 ? -11.636 -5.632 12.219 1.00 73.06 120 ILE A C 1
ATOM 977 O O . ILE A 1 120 ? -12.334 -5.130 13.099 1.00 73.06 120 ILE A O 1
ATOM 981 N N . LYS A 1 121 ? -11.013 -6.804 12.361 1.00 67.44 121 LYS A N 1
ATOM 982 C CA . LYS A 1 121 ? -11.166 -7.645 13.550 1.00 67.44 121 LYS A CA 1
ATOM 983 C C . LYS A 1 121 ? -10.711 -6.920 14.820 1.00 67.44 121 LYS A C 1
ATOM 985 O O . LYS A 1 121 ? -11.411 -6.981 15.828 1.00 67.44 121 LYS A O 1
ATOM 990 N N . ASP A 1 122 ? -9.619 -6.167 14.722 1.00 60.78 122 ASP A N 1
ATOM 991 C CA . ASP A 1 122 ? -8.958 -5.569 15.886 1.00 60.78 122 ASP A CA 1
ATOM 992 C C . ASP A 1 122 ? -9.220 -4.064 16.029 1.00 60.78 122 ASP A C 1
ATOM 994 O O . ASP A 1 122 ? -8.892 -3.458 17.048 1.00 60.78 122 ASP A O 1
ATOM 998 N N . SER A 1 123 ? -9.852 -3.439 15.032 1.00 63.22 123 SER A N 1
ATOM 999 C CA . SER A 1 123 ? -10.089 -1.996 15.027 1.00 63.22 123 SER A CA 1
ATOM 1000 C C . SER A 1 123 ? -11.442 -1.579 15.595 1.00 63.22 123 SER A C 1
ATOM 1002 O O . SER A 1 123 ? -11.703 -0.391 15.679 1.00 63.22 123 SER A O 1
ATOM 1004 N N . GLY A 1 124 ? -12.359 -2.488 15.944 1.00 63.47 124 GLY A N 1
ATOM 1005 C CA . GLY A 1 124 ? -13.687 -2.101 16.456 1.00 63.47 124 GLY A CA 1
ATOM 1006 C C . GLY A 1 124 ? -14.503 -1.204 15.502 1.00 63.47 124 GLY A C 1
ATOM 1007 O O . GLY A 1 124 ? -15.470 -0.556 15.916 1.00 63.47 124 GLY A O 1
ATOM 1008 N N . VAL A 1 125 ? -14.112 -1.134 14.225 1.00 67.38 125 VAL A N 1
ATOM 1009 C CA . VAL A 1 125 ? -14.759 -0.319 13.197 1.00 67.38 125 VAL A CA 1
ATOM 1010 C C . VAL A 1 125 ? -16.124 -0.927 12.884 1.00 67.38 125 VAL A C 1
ATOM 1012 O O . VAL A 1 125 ? -16.234 -2.062 12.428 1.00 67.38 125 VAL A O 1
ATOM 1015 N N . ASN A 1 126 ? -17.191 -0.160 13.122 1.00 63.59 126 ASN A N 1
ATOM 1016 C CA . ASN A 1 126 ? -18.545 -0.593 12.784 1.00 63.59 126 ASN A CA 1
ATOM 1017 C C . ASN A 1 126 ? -18.710 -0.637 11.254 1.00 63.59 126 ASN A C 1
ATOM 1019 O O . ASN A 1 126 ? -18.703 0.407 10.597 1.00 63.59 126 ASN A O 1
ATOM 1023 N N . LYS A 1 127 ? -18.853 -1.846 10.711 1.00 63.22 127 LYS A N 1
ATOM 1024 C CA . LYS A 1 127 ? -18.938 -2.129 9.273 1.00 63.22 127 LYS A CA 1
ATOM 1025 C C . LYS A 1 127 ? -20.086 -1.393 8.578 1.00 63.22 127 LYS A C 1
ATOM 1027 O O . LYS A 1 127 ? -19.885 -0.788 7.533 1.00 63.22 127 LYS A O 1
ATOM 1032 N N . GLU A 1 128 ? -21.254 -1.328 9.215 1.00 55.94 128 GLU A N 1
ATOM 1033 C CA . GLU A 1 128 ? -22.488 -0.792 8.618 1.00 55.94 128 GLU A CA 1
ATOM 1034 C C . GLU A 1 128 ? -22.532 0.744 8.530 1.00 55.94 128 GLU A C 1
ATOM 1036 O O . GLU A 1 128 ? -23.409 1.307 7.878 1.00 55.94 128 GLU A O 1
ATOM 1041 N N . LYS A 1 129 ? -21.611 1.454 9.199 1.00 56.56 129 LYS A N 1
ATOM 1042 C CA . LYS A 1 129 ? -21.642 2.928 9.310 1.00 56.56 129 LYS A CA 1
ATOM 1043 C C . LYS A 1 129 ? -20.445 3.642 8.693 1.00 56.56 129 LYS A C 1
ATOM 1045 O O . LYS A 1 129 ? -20.431 4.874 8.675 1.00 56.56 129 LYS A O 1
ATOM 1050 N N . ASN A 1 130 ? -19.437 2.913 8.223 1.00 62.62 130 ASN A N 1
ATOM 1051 C CA . ASN A 1 130 ? -18.185 3.516 7.782 1.00 62.62 130 ASN A CA 1
ATOM 1052 C C . ASN A 1 130 ? -18.037 3.430 6.266 1.00 62.62 130 ASN A C 1
ATOM 1054 O O . ASN A 1 130 ? -17.405 2.530 5.724 1.00 62.62 130 ASN A O 1
ATOM 1058 N N . SER A 1 131 ? -18.597 4.429 5.584 1.00 66.06 131 SER A N 1
ATOM 1059 C CA . SER A 1 131 ? -18.255 4.709 4.193 1.00 66.06 131 SER A CA 1
ATOM 1060 C C . SER A 1 131 ? -16.775 5.071 4.094 1.00 66.06 131 SER A C 1
ATOM 1062 O O . SER A 1 131 ? -16.275 5.894 4.880 1.00 66.06 131 SER A O 1
ATOM 1064 N N . ILE A 1 132 ? -16.088 4.530 3.096 1.00 74.75 132 IL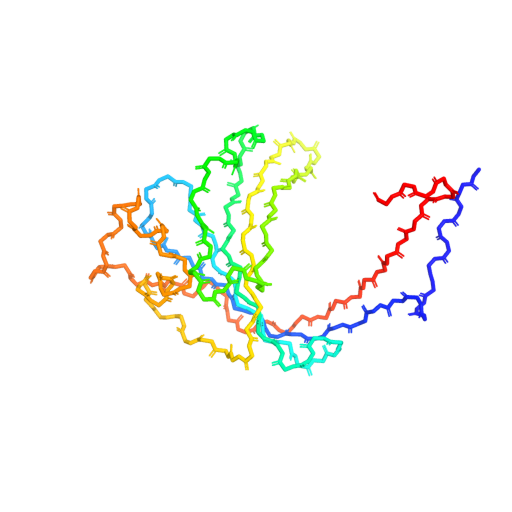E A N 1
ATOM 1065 C CA . ILE A 1 132 ? -14.757 5.005 2.757 1.00 74.75 132 ILE A CA 1
ATOM 1066 C C . ILE A 1 132 ? -14.902 6.310 1.980 1.00 74.75 132 ILE A C 1
ATOM 1068 O O . ILE A 1 132 ? -15.622 6.403 0.989 1.00 74.75 132 ILE A O 1
ATOM 1072 N N . LYS A 1 133 ? -14.199 7.350 2.429 1.00 75.00 133 LYS A N 1
ATOM 1073 C CA . LYS A 1 133 ? -14.166 8.622 1.716 1.00 75.00 133 LYS A CA 1
ATOM 1074 C C . LYS A 1 133 ? -13.015 8.600 0.720 1.00 75.00 133 LYS A C 1
ATOM 1076 O O . LYS A 1 133 ? -11.849 8.554 1.121 1.00 75.00 133 LYS A O 1
ATOM 1081 N N . LYS A 1 134 ? -13.336 8.685 -0.572 1.00 77.81 134 LYS A N 1
ATOM 1082 C CA . LYS A 1 134 ? -12.352 8.956 -1.626 1.00 77.81 134 LYS A CA 1
ATOM 1083 C C . LYS A 1 134 ? -11.765 10.350 -1.386 1.00 77.81 134 LYS A C 1
ATOM 1085 O O . LYS A 1 134 ? -12.481 11.347 -1.427 1.00 77.81 134 LYS A O 1
ATOM 1090 N N . GLN A 1 135 ? -10.477 10.411 -1.061 1.00 72.94 135 GLN A N 1
ATOM 1091 C CA . GLN A 1 135 ? -9.775 11.654 -0.735 1.00 72.94 135 GLN A CA 1
ATOM 1092 C C . GLN A 1 135 ? -9.210 12.351 -1.970 1.00 72.94 135 GLN A C 1
ATOM 1094 O O . GLN A 1 135 ? -9.124 13.574 -1.998 1.00 72.94 135 GLN A O 1
ATOM 1099 N N . SER A 1 136 ? -8.821 11.583 -2.987 1.00 66.75 136 SER A N 1
ATOM 1100 C CA . SER A 1 136 ? -8.317 12.118 -4.249 1.00 66.75 136 SER A CA 1
ATOM 1101 C C . SER A 1 136 ? -8.980 11.406 -5.421 1.00 66.75 136 SER A C 1
ATOM 1103 O O . SER A 1 136 ? -9.094 10.176 -5.430 1.00 66.75 136 SER A O 1
ATOM 1105 N N . MET A 1 137 ? -9.415 12.183 -6.413 1.00 63.59 137 MET A N 1
ATOM 1106 C CA . MET A 1 137 ? -9.778 11.647 -7.724 1.00 63.59 137 MET A CA 1
ATOM 1107 C C . MET A 1 137 ? -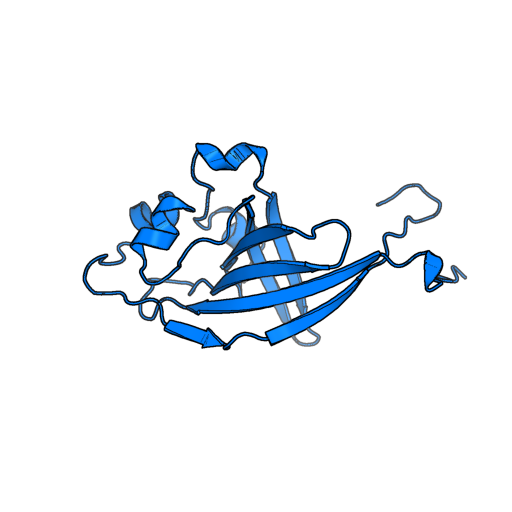8.542 11.117 -8.447 1.00 63.59 137 MET A C 1
ATOM 1109 O O . MET A 1 137 ? -7.424 11.343 -7.993 1.00 63.59 137 MET A O 1
ATOM 1113 N N . ASP A 1 138 ? -8.789 10.374 -9.523 1.00 71.56 138 ASP A N 1
ATOM 1114 C CA . ASP A 1 138 ? -7.780 9.827 -10.420 1.00 71.56 138 ASP A CA 1
ATOM 1115 C C . ASP A 1 138 ? -6.673 10.847 -10.714 1.00 71.56 138 ASP A C 1
ATOM 1117 O O . ASP A 1 138 ? -6.909 11.860 -11.375 1.00 71.56 138 ASP A O 1
ATOM 1121 N N . VAL A 1 139 ? -5.481 10.604 -10.179 1.00 74.62 139 VAL A N 1
ATOM 1122 C CA . VAL A 1 139 ? -4.305 11.389 -10.537 1.00 74.62 139 VAL A CA 1
ATOM 1123 C C . VAL A 1 139 ? -3.401 10.492 -11.355 1.00 74.62 139 VAL A C 1
ATOM 1125 O O . VAL A 1 139 ? -2.940 9.456 -10.867 1.00 74.62 139 VAL A O 1
ATOM 1128 N N . HIS A 1 140 ? -3.131 10.923 -12.582 1.00 74.69 140 HIS A N 1
ATOM 1129 C CA . HIS A 1 140 ? -2.150 10.283 -13.433 1.00 74.69 140 HIS A CA 1
ATOM 1130 C C . HIS A 1 140 ? -0.749 10.632 -12.926 1.00 74.69 140 HIS A C 1
ATOM 1132 O O . HIS A 1 140 ? -0.363 11.802 -12.880 1.00 74.69 140 HIS A O 1
ATOM 1138 N N . TYR A 1 141 ? -0.007 9.614 -12.507 1.00 79.56 141 TYR A N 1
ATOM 1139 C CA . TYR A 1 141 ? 1.360 9.749 -12.030 1.00 79.56 141 TYR A CA 1
ATOM 1140 C C . TYR A 1 141 ? 2.338 9.180 -13.039 1.00 79.56 141 TYR A C 1
ATOM 1142 O O . TYR A 1 141 ? 2.105 8.128 -13.629 1.00 79.56 141 TYR A O 1
ATOM 1150 N N . TRP A 1 142 ? 3.464 9.873 -13.144 1.00 77.06 142 TRP A N 1
ATOM 1151 C CA . TRP A 1 142 ? 4.652 9.439 -13.849 1.00 77.06 142 TRP A CA 1
ATOM 1152 C C . TRP A 1 142 ? 5.788 9.306 -12.848 1.00 77.06 142 TRP A C 1
ATOM 1154 O O . TRP A 1 142 ? 6.066 10.241 -12.095 1.00 77.06 142 TRP A O 1
ATOM 1164 N N . GLN A 1 143 ? 6.403 8.129 -12.802 1.00 80.94 143 GLN A N 1
ATOM 1165 C CA . GLN A 1 143 ? 7.493 7.837 -11.884 1.00 80.94 143 GLN A CA 1
ATOM 1166 C C . GLN A 1 143 ? 8.690 7.291 -12.656 1.00 80.94 143 GLN A C 1
ATOM 1168 O O . GLN A 1 143 ? 8.564 6.307 -13.381 1.00 80.94 143 GLN A O 1
ATOM 1173 N N . SER A 1 144 ? 9.852 7.897 -12.425 1.00 78.88 144 SER A N 1
ATOM 1174 C CA . SER A 1 144 ? 11.147 7.391 -12.874 1.00 78.88 144 SER A CA 1
ATOM 1175 C C . SER A 1 144 ? 11.937 6.944 -11.648 1.00 78.88 144 SER A C 1
ATOM 1177 O O . SER A 1 144 ? 12.029 7.677 -10.662 1.00 78.88 144 SER A O 1
ATOM 1179 N N . SER A 1 145 ? 12.476 5.728 -11.677 1.00 78.31 145 SER A N 1
ATOM 1180 C CA . SER A 1 145 ? 13.248 5.162 -10.564 1.00 78.31 145 SER A CA 1
ATOM 1181 C C . SER A 1 145 ? 14.526 4.493 -11.048 1.00 78.31 145 SER A C 1
ATOM 1183 O O . SER A 1 145 ? 14.524 3.868 -12.101 1.00 78.31 145 SER A O 1
ATOM 1185 N N . TYR A 1 146 ? 15.593 4.602 -10.260 1.00 77.94 146 TYR A N 1
ATOM 1186 C CA . TYR A 1 146 ? 16.878 3.942 -10.485 1.00 77.94 146 TYR A CA 1
ATOM 1187 C C . TYR A 1 146 ? 17.237 3.115 -9.249 1.00 77.94 146 TYR A C 1
ATOM 1189 O O . TYR A 1 146 ? 16.983 3.549 -8.122 1.00 77.94 146 TYR A O 1
ATOM 1197 N N . ARG A 1 147 ? 17.834 1.938 -9.453 1.00 73.06 147 ARG A N 1
ATOM 1198 C CA . ARG A 1 147 ? 18.433 1.143 -8.378 1.00 73.06 147 ARG A CA 1
ATOM 1199 C C . ARG A 1 147 ? 19.949 1.225 -8.513 1.00 73.06 147 ARG A C 1
ATOM 1201 O O . ARG A 1 147 ? 20.508 0.632 -9.425 1.00 73.06 147 ARG A O 1
ATOM 1208 N N . GLY A 1 148 ? 20.588 1.946 -7.598 1.00 65.31 148 GLY A N 1
ATOM 1209 C CA . GLY A 1 148 ? 22.044 1.973 -7.473 1.00 65.31 148 GLY A CA 1
ATOM 1210 C C . GLY A 1 148 ? 22.524 1.036 -6.372 1.00 65.31 148 GLY A C 1
ATOM 1211 O O . GLY A 1 148 ? 21.784 0.764 -5.431 1.00 65.31 148 GLY A O 1
ATOM 1212 N N . SER A 1 149 ? 23.765 0.580 -6.484 1.00 62.03 149 SER A N 1
ATOM 1213 C CA . SER A 1 149 ? 24.502 -0.121 -5.430 1.00 62.03 149 SER A CA 1
ATOM 1214 C C . SER A 1 149 ? 25.801 0.629 -5.148 1.00 62.03 149 SER A C 1
ATOM 1216 O O . SER A 1 149 ? 26.396 1.182 -6.077 1.00 62.03 149 SER A O 1
ATOM 1218 N N . LEU A 1 150 ? 26.245 0.651 -3.892 1.00 64.38 150 LEU A N 1
ATOM 1219 C CA . LEU A 1 150 ? 27.584 1.138 -3.554 1.00 64.38 150 LEU A CA 1
ATOM 1220 C C . LEU A 1 150 ? 28.643 0.104 -3.984 1.00 64.38 150 LEU A C 1
ATOM 1222 O O . LEU A 1 150 ? 28.338 -1.082 -4.131 1.00 64.38 150 LEU A O 1
ATOM 1226 N N . GLU A 1 151 ? 29.881 0.553 -4.225 1.00 60.56 151 GLU A N 1
ATOM 1227 C CA . GLU A 1 151 ? 30.986 -0.292 -4.728 1.00 60.56 151 GLU A CA 1
ATOM 1228 C C . GLU A 1 151 ? 31.332 -1.480 -3.808 1.00 60.56 151 GLU A C 1
ATOM 1230 O O . GLU A 1 151 ? 31.936 -2.451 -4.256 1.00 60.56 151 GLU A O 1
ATOM 1235 N N . ASP A 1 152 ? 30.916 -1.442 -2.543 1.00 64.06 152 ASP A N 1
ATOM 1236 C CA . ASP A 1 152 ? 31.113 -2.507 -1.556 1.00 64.06 152 ASP A CA 1
ATOM 1237 C C . ASP A 1 152 ? 29.983 -3.554 -1.528 1.00 64.06 152 ASP A C 1
ATOM 1239 O O . ASP A 1 152 ? 29.992 -4.464 -0.698 1.00 64.06 152 ASP A O 1
ATOM 1243 N N . GLY A 1 153 ? 29.012 -3.459 -2.441 1.00 46.75 153 GLY A N 1
ATOM 1244 C CA . GLY A 1 153 ? 27.895 -4.397 -2.527 1.00 46.75 153 GLY A CA 1
ATOM 1245 C C . GLY A 1 153 ? 26.822 -4.193 -1.455 1.00 46.75 153 GLY A C 1
ATOM 1246 O O . GLY A 1 153 ? 25.889 -5.001 -1.382 1.00 46.75 153 GLY A O 1
ATOM 1247 N N . MET A 1 154 ? 26.902 -3.123 -0.652 1.00 40.22 154 MET A N 1
ATOM 1248 C CA . MET A 1 154 ? 25.782 -2.724 0.196 1.00 40.22 154 MET A CA 1
ATOM 1249 C C . MET A 1 154 ? 24.648 -2.177 -0.685 1.00 40.22 154 MET A C 1
ATOM 1251 O O . MET A 1 154 ? 24.846 -1.276 -1.508 1.00 40.22 154 MET A O 1
ATOM 1255 N N . ASN A 1 155 ? 23.470 -2.793 -0.543 1.00 44.03 155 ASN A N 1
ATOM 1256 C CA . ASN A 1 155 ? 22.213 -2.378 -1.175 1.00 44.03 155 ASN A CA 1
ATOM 1257 C C . ASN A 1 155 ? 21.384 -1.534 -0.210 1.00 44.03 155 ASN A C 1
ATOM 1259 O O . ASN A 1 155 ? 21.359 -1.894 0.989 1.00 44.03 155 ASN A O 1
#

pLDDT: mean 82.41, std 12.72, range [40.22, 97.19]

Sequence (155 aa):
DYHFNIKPEDMVEEGYHRYSYSISKFPGKMPTIRLRDFSRGHRAGITTVDLKFRNGDTMAEMFDIIGTPAEQYLDTAVQKVEQDVHACDVRWSRGTRLFLDYSPAIETVDDVALLFPEFIKDSGVNKEKNSIKKQSMDVHYWQSSYRGSLEDGMN

Organism: NCBI:txid1487602